Protein AF-A0A2V2RJA7-F1 (afdb_monomer_lite)

Radius of gyration: 17.32 Å; chains: 1; bounding box: 28×27×66 Å

Secondary structure (DSSP, 8-state):
--HHHHHHHHHHHHHHHHHHHHHHHHHHHHHTT-PPP-TTHHHHHHHHHHHHHHTT--HHHHHHHHHHTT----HHHHHHHHHT--TT--HHHHHHHHHHHTS-HHHH--------

Structure (mmCIF, N/CA/C/O backbone):
data_AF-A0A2V2RJA7-F1
#
_entry.id   AF-A0A2V2RJA7-F1
#
loop_
_atom_site.group_PDB
_atom_site.id
_atom_site.type_symbol
_atom_site.label_atom_id
_atom_site.label_alt_id
_atom_site.label_comp_id
_atom_site.label_asym_id
_atom_site.label_entity_id
_atom_site.label_seq_id
_atom_site.pdbx_PDB_ins_code
_atom_site.Cartn_x
_atom_site.Cartn_y
_atom_site.Cartn_z
_atom_site.occupancy
_atom_site.B_iso_or_equiv
_atom_site.auth_seq_id
_atom_site.auth_comp_id
_atom_site.auth_asym_id
_atom_site.auth_atom_id
_atom_site.pdbx_PDB_model_num
ATOM 1 N N . MET A 1 1 ? 6.413 -7.404 42.173 1.00 52.81 1 MET A N 1
ATOM 2 C CA . MET A 1 1 ? 5.789 -7.806 40.890 1.00 52.81 1 MET A CA 1
ATOM 3 C C . MET A 1 1 ? 5.702 -9.326 40.863 1.00 52.81 1 MET A C 1
ATOM 5 O O . MET A 1 1 ? 6.736 -9.968 40.989 1.00 52.81 1 MET A O 1
ATOM 9 N N . SER A 1 2 ? 4.489 -9.882 40.807 1.00 54.16 2 SER A N 1
ATOM 10 C CA . SER A 1 2 ? 4.229 -11.330 40.900 1.00 54.16 2 SER A CA 1
ATOM 11 C C . SER A 1 2 ? 4.777 -12.092 39.685 1.00 54.16 2 SER A C 1
ATOM 13 O O . SER A 1 2 ? 4.711 -11.590 38.561 1.00 54.16 2 SER A O 1
ATOM 15 N N . ALA A 1 3 ? 5.301 -13.302 39.905 1.00 58.66 3 ALA A N 1
ATOM 16 C CA . ALA A 1 3 ? 5.896 -14.165 38.879 1.00 58.66 3 ALA A CA 1
ATOM 17 C C . ALA A 1 3 ? 4.951 -14.452 37.691 1.00 58.66 3 ALA A C 1
ATOM 19 O O . ALA A 1 3 ? 5.416 -14.601 36.562 1.00 58.66 3 ALA A O 1
ATOM 20 N N . GLY A 1 4 ? 3.630 -14.421 37.913 1.00 57.16 4 GLY A N 1
ATOM 21 C CA . GLY A 1 4 ? 2.627 -14.614 36.859 1.00 57.16 4 GLY A CA 1
ATOM 22 C C . GLY A 1 4 ? 2.608 -13.513 35.791 1.00 57.16 4 GLY A C 1
ATOM 23 O O . GLY A 1 4 ? 2.399 -13.803 34.618 1.00 57.16 4 GLY A O 1
ATOM 24 N N . ALA A 1 5 ? 2.915 -12.260 36.146 1.00 61.41 5 ALA A N 1
ATOM 25 C CA . ALA A 1 5 ? 2.879 -11.143 35.194 1.00 61.41 5 ALA A CA 1
ATOM 26 C C . ALA A 1 5 ? 4.029 -11.191 34.170 1.00 61.41 5 ALA A C 1
ATOM 28 O O . ALA A 1 5 ? 3.871 -10.760 33.029 1.00 61.41 5 ALA A O 1
ATOM 29 N N . LYS A 1 6 ? 5.184 -11.752 34.556 1.00 64.38 6 LYS A N 1
ATOM 30 C CA . LYS A 1 6 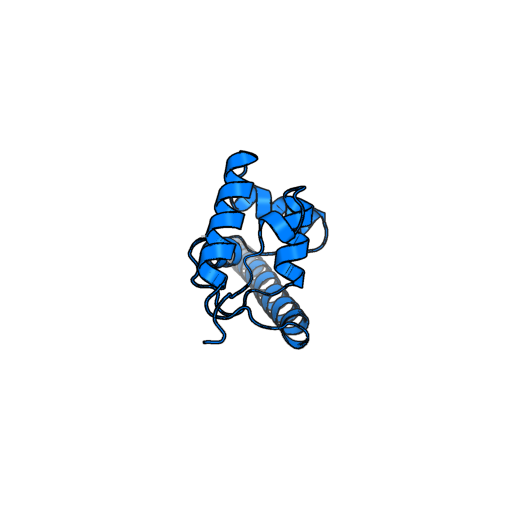? 6.316 -11.956 33.637 1.00 64.38 6 LYS A CA 1
ATOM 31 C C . LYS A 1 6 ? 6.038 -13.085 32.645 1.00 64.38 6 LYS A C 1
ATOM 33 O O . LYS A 1 6 ? 6.384 -12.950 31.478 1.00 64.38 6 LYS A O 1
ATOM 38 N N . ALA A 1 7 ? 5.381 -14.157 33.091 1.00 65.56 7 ALA A N 1
ATOM 39 C CA . ALA A 1 7 ? 5.035 -15.292 32.236 1.00 65.56 7 ALA A CA 1
ATOM 40 C C . ALA A 1 7 ? 4.032 -14.906 31.135 1.00 65.56 7 ALA A C 1
ATOM 42 O O . ALA A 1 7 ? 4.224 -15.280 29.981 1.00 65.56 7 ALA A O 1
ATOM 43 N N . VAL A 1 8 ? 3.022 -14.095 31.473 1.00 68.75 8 VAL A N 1
ATOM 44 C CA . VAL A 1 8 ? 2.032 -13.595 30.502 1.00 68.75 8 VAL A CA 1
ATOM 45 C C . VAL A 1 8 ? 2.685 -12.686 29.460 1.00 68.75 8 VAL A C 1
ATOM 47 O O . VAL A 1 8 ? 2.442 -12.855 28.270 1.00 68.75 8 VAL A O 1
ATOM 50 N N . LYS A 1 9 ? 3.576 -11.777 29.877 1.00 68.19 9 LYS A N 1
ATOM 51 C CA . LYS A 1 9 ? 4.273 -10.873 28.950 1.00 68.19 9 LYS A CA 1
ATOM 52 C C . LYS A 1 9 ? 5.199 -11.615 27.980 1.00 68.19 9 LYS A C 1
ATOM 54 O O . LYS A 1 9 ? 5.221 -11.291 26.802 1.00 68.19 9 LYS A O 1
ATOM 59 N N . VAL A 1 10 ? 5.905 -12.645 28.450 1.00 69.69 10 VAL A N 1
ATOM 60 C CA . VAL A 1 10 ? 6.757 -13.492 27.594 1.00 69.69 10 VAL A CA 1
ATOM 61 C C . VAL A 1 10 ? 5.927 -14.275 26.574 1.00 69.69 10 VAL A C 1
ATOM 63 O O . VAL A 1 10 ? 6.347 -14.413 25.430 1.00 69.69 10 VAL A O 1
ATOM 66 N N . TRP A 1 11 ? 4.745 -14.759 26.962 1.00 65.12 11 TRP A N 1
ATOM 67 C CA . TRP A 1 11 ? 3.820 -15.415 26.035 1.00 65.12 11 TRP A CA 1
ATOM 68 C C . TRP A 1 11 ? 3.276 -14.450 24.981 1.00 65.12 11 TRP A C 1
ATOM 70 O O . TRP A 1 11 ? 3.225 -14.793 23.804 1.00 65.12 11 TRP A O 1
ATOM 80 N N . GLN A 1 12 ? 2.926 -13.232 25.390 1.00 59.94 12 GLN A N 1
ATOM 81 C CA . GLN A 1 12 ? 2.390 -12.209 24.497 1.00 59.94 12 GLN A CA 1
ATOM 82 C C . GLN A 1 12 ? 3.448 -11.699 23.503 1.00 59.94 12 GLN A C 1
ATOM 84 O O . GLN A 1 12 ? 3.173 -11.615 22.310 1.00 59.94 12 GLN A O 1
ATOM 89 N N . ASP A 1 13 ? 4.680 -11.459 23.965 1.00 58.91 13 ASP A N 1
ATOM 90 C CA . ASP A 1 13 ? 5.806 -11.069 23.105 1.00 58.91 13 ASP A CA 1
ATOM 91 C C . ASP A 1 13 ? 6.206 -12.194 22.133 1.00 58.91 13 ASP A C 1
ATOM 93 O O . ASP A 1 13 ? 6.639 -11.917 21.014 1.00 58.91 13 ASP A O 1
ATOM 97 N N . ARG A 1 14 ? 6.049 -13.468 22.531 1.00 46.84 14 ARG A N 1
ATOM 98 C CA . ARG A 1 14 ? 6.299 -14.626 21.658 1.00 46.84 14 ARG A CA 1
ATOM 99 C C . ARG A 1 14 ? 5.252 -14.744 20.553 1.00 46.84 14 ARG A C 1
ATOM 101 O O . ARG A 1 14 ? 5.631 -14.984 19.415 1.00 46.84 14 ARG A O 1
ATOM 108 N N . LEU A 1 15 ? 3.979 -14.500 20.872 1.00 53.75 15 LEU A N 1
ATOM 109 C CA . LEU A 1 15 ? 2.885 -14.492 19.896 1.00 53.75 15 LEU A CA 1
ATOM 110 C C . LEU A 1 15 ? 3.102 -13.409 18.822 1.00 53.75 15 LEU A C 1
ATOM 112 O O . LEU A 1 15 ? 3.020 -13.688 17.634 1.00 53.75 15 LEU A O 1
ATOM 116 N N . ILE A 1 16 ? 3.498 -12.202 1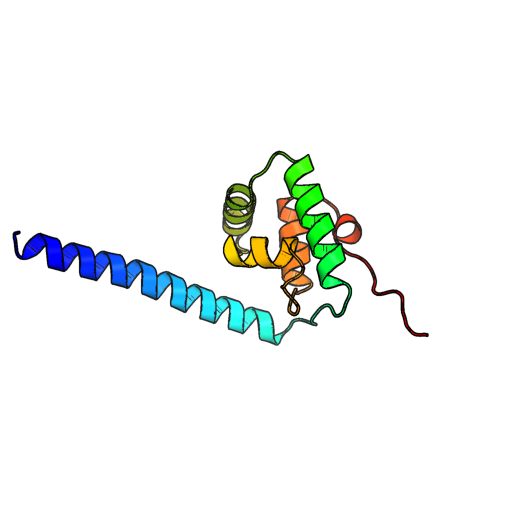9.244 1.00 58.47 16 ILE A N 1
ATOM 117 C CA . ILE A 1 16 ? 3.820 -11.085 18.337 1.00 58.47 16 ILE A CA 1
ATOM 118 C C . ILE A 1 16 ? 5.026 -11.413 17.435 1.00 58.47 16 ILE A C 1
ATOM 120 O O . ILE A 1 16 ? 5.097 -10.954 16.294 1.00 58.47 16 ILE A O 1
ATOM 124 N N . ARG A 1 17 ? 5.993 -12.197 17.934 1.00 52.31 17 ARG A N 1
ATOM 125 C CA . ARG A 1 17 ? 7.155 -12.649 17.152 1.00 52.31 17 ARG A CA 1
ATOM 126 C C . ARG A 1 17 ? 6.790 -13.719 16.127 1.00 52.31 17 ARG A C 1
ATOM 128 O O . ARG A 1 17 ? 7.214 -13.602 14.985 1.00 52.31 17 ARG A O 1
ATOM 135 N N . ASP A 1 18 ? 5.998 -14.712 16.519 1.00 50.19 18 ASP A N 1
ATOM 136 C CA . ASP A 1 18 ? 5.599 -15.806 15.627 1.00 50.19 18 ASP A CA 1
ATOM 137 C C . ASP A 1 18 ? 4.693 -15.310 14.483 1.00 50.19 18 ASP A C 1
ATOM 139 O O . ASP A 1 18 ? 4.824 -15.790 13.352 1.00 50.19 18 ASP A O 1
ATOM 143 N N . ASP A 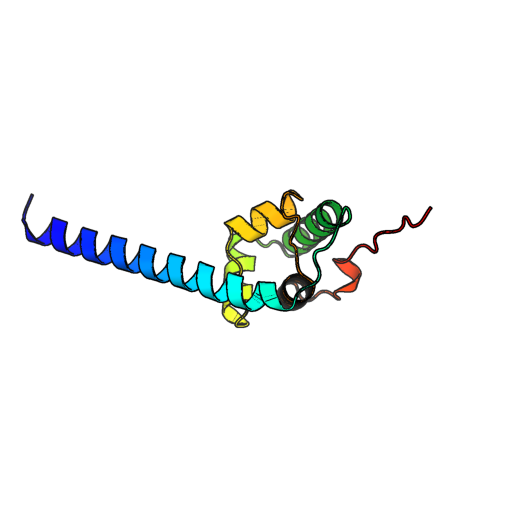1 19 ? 3.852 -14.297 14.731 1.00 52.72 19 ASP A N 1
ATOM 144 C CA . ASP A 1 19 ? 3.070 -13.621 13.685 1.00 52.72 19 ASP A CA 1
ATOM 145 C C . ASP A 1 19 ? 3.973 -12.859 12.700 1.00 52.72 19 ASP A C 1
ATOM 147 O O . ASP A 1 19 ? 3.778 -12.922 11.484 1.00 52.72 19 ASP A O 1
ATOM 151 N N . ARG A 1 20 ? 5.015 -12.184 13.205 1.00 50.88 20 ARG A N 1
ATOM 152 C CA . ARG A 1 20 ? 5.987 -11.457 12.375 1.00 50.88 20 ARG A CA 1
ATOM 153 C C . ARG A 1 20 ? 6.818 -12.397 11.497 1.00 50.88 20 ARG A C 1
ATOM 155 O O . ARG A 1 20 ? 6.960 -12.141 10.304 1.00 50.88 20 ARG A O 1
ATOM 162 N N . ASP A 1 21 ? 7.323 -13.488 12.064 1.00 49.84 21 ASP A N 1
ATOM 163 C CA . ASP A 1 21 ? 8.156 -14.459 11.343 1.00 49.84 21 ASP A CA 1
ATOM 164 C C . ASP A 1 21 ? 7.338 -15.258 10.311 1.00 49.84 21 ASP A C 1
ATOM 166 O O . ASP A 1 21 ? 7.874 -15.759 9.320 1.00 49.84 21 ASP A O 1
ATOM 170 N N . SER A 1 22 ? 6.027 -15.397 10.529 1.00 51.41 22 SER A N 1
ATOM 171 C CA . SER A 1 22 ? 5.113 -16.023 9.568 1.00 51.41 22 SER A CA 1
ATOM 172 C C . SER A 1 22 ? 4.776 -15.083 8.410 1.00 51.41 22 SER A C 1
ATOM 174 O O . SER A 1 22 ? 4.809 -15.519 7.260 1.00 51.41 22 SER A O 1
ATOM 176 N N . ALA A 1 23 ? 4.581 -13.789 8.684 1.00 56.41 23 ALA A N 1
ATOM 177 C CA . ALA A 1 23 ? 4.429 -12.773 7.644 1.00 56.41 23 ALA A CA 1
ATOM 178 C C . ALA A 1 23 ? 5.682 -12.661 6.755 1.00 56.41 23 ALA A C 1
ATOM 180 O O . ALA A 1 23 ? 5.557 -12.633 5.535 1.00 56.41 23 ALA A O 1
ATOM 181 N N . GLU A 1 24 ? 6.888 -12.689 7.337 1.00 54.03 24 GLU A N 1
ATOM 182 C CA . GLU A 1 24 ? 8.146 -12.656 6.570 1.00 54.03 24 GLU A CA 1
ATOM 183 C C . GLU A 1 24 ? 8.316 -13.894 5.663 1.00 54.03 24 GLU A C 1
ATOM 185 O O . GLU A 1 24 ? 8.814 -13.780 4.539 1.00 54.03 24 GLU A O 1
ATOM 190 N N . ARG A 1 25 ? 7.857 -15.076 6.103 1.00 53.06 25 ARG A N 1
ATOM 191 C CA . ARG A 1 25 ? 7.895 -16.310 5.294 1.00 53.06 25 ARG A CA 1
ATOM 192 C C . ARG A 1 25 ? 6.892 -16.303 4.141 1.00 53.06 25 ARG A C 1
ATOM 194 O O . ARG A 1 25 ? 7.223 -16.764 3.047 1.00 53.06 25 ARG A O 1
ATOM 201 N N . ASP A 1 26 ? 5.690 -15.782 4.360 1.00 55.12 26 ASP A N 1
ATOM 202 C CA . ASP A 1 26 ? 4.674 -15.678 3.309 1.00 55.12 26 ASP A CA 1
ATOM 203 C C . ASP A 1 26 ? 4.998 -14.559 2.306 1.00 55.12 26 ASP A C 1
ATOM 205 O O . ASP A 1 26 ? 4.808 -14.743 1.098 1.00 55.12 26 ASP A O 1
ATOM 209 N N . GLU A 1 27 ? 5.597 -13.453 2.766 1.00 53.25 27 GLU A N 1
ATOM 210 C CA . GLU A 1 27 ? 6.207 -12.439 1.899 1.00 53.25 27 GLU A CA 1
ATOM 211 C C . GLU A 1 27 ? 7.311 -13.061 1.025 1.00 53.25 27 GLU A C 1
ATOM 213 O O . GLU A 1 27 ? 7.280 -12.904 -0.198 1.00 53.25 27 GLU A O 1
ATOM 218 N N . GLN A 1 28 ? 8.224 -13.857 1.601 1.00 51.47 28 GLN A N 1
ATOM 219 C CA . GLN A 1 28 ? 9.275 -14.562 0.849 1.00 51.47 28 GLN A CA 1
ATOM 220 C C . GLN A 1 28 ? 8.727 -15.529 -0.210 1.00 51.47 28 GLN A C 1
ATOM 222 O O . GLN A 1 28 ? 9.299 -15.650 -1.293 1.00 51.47 28 GLN A O 1
ATOM 227 N N . LYS A 1 29 ? 7.599 -16.194 0.055 1.00 48.66 29 LYS A N 1
ATOM 228 C CA . LYS A 1 29 ? 6.990 -17.138 -0.895 1.00 48.66 29 LYS A CA 1
ATOM 229 C C . LYS A 1 29 ? 6.246 -16.443 -2.045 1.00 48.66 29 LYS A C 1
ATOM 231 O O . LYS A 1 29 ? 6.104 -17.018 -3.123 1.00 48.66 29 LYS A O 1
ATOM 236 N N . MET A 1 30 ? 5.779 -15.206 -1.845 1.00 51.41 30 MET A N 1
ATOM 237 C CA . MET A 1 30 ? 5.186 -14.373 -2.905 1.00 51.41 30 MET A CA 1
ATOM 238 C C . MET A 1 30 ? 6.231 -13.647 -3.770 1.00 51.41 30 MET A C 1
ATOM 240 O O . MET A 1 30 ? 5.968 -13.369 -4.946 1.00 51.41 30 MET A O 1
ATOM 244 N N . VAL A 1 31 ? 7.409 -13.368 -3.206 1.00 50.41 31 VAL A N 1
ATOM 245 C CA . VAL A 1 31 ? 8.571 -12.767 -3.886 1.00 50.41 31 VAL A CA 1
ATOM 246 C C . VAL A 1 31 ? 9.071 -13.644 -5.043 1.00 50.41 31 VAL A C 1
ATOM 248 O O . VAL A 1 31 ? 9.387 -13.132 -6.113 1.00 50.41 31 VAL A O 1
ATOM 251 N N . GLU A 1 32 ? 9.052 -14.971 -4.889 1.00 44.69 32 GLU A N 1
ATOM 252 C CA . GLU A 1 32 ? 9.680 -15.925 -5.823 1.00 44.69 32 GLU A CA 1
ATOM 253 C C . GLU A 1 32 ? 9.056 -15.971 -7.240 1.00 44.69 32 GLU A C 1
ATOM 255 O O . GLU A 1 32 ? 9.601 -16.597 -8.148 1.00 44.69 32 GLU A O 1
ATOM 260 N N . ARG A 1 33 ? 7.916 -15.300 -7.466 1.00 42.47 33 ARG A N 1
ATOM 261 C CA . ARG A 1 33 ? 7.210 -15.256 -8.765 1.00 42.47 33 ARG A CA 1
ATOM 262 C C . ARG A 1 33 ? 7.039 -13.866 -9.364 1.00 42.47 33 ARG A C 1
ATOM 264 O O . ARG A 1 33 ? 6.313 -13.719 -10.349 1.00 42.47 33 ARG A O 1
ATOM 271 N N . SER A 1 34 ? 7.672 -12.852 -8.793 1.00 49.88 34 SER A N 1
ATOM 272 C CA . SER A 1 34 ? 7.254 -11.483 -9.047 1.00 49.88 34 SER A CA 1
ATOM 273 C C . SER A 1 34 ? 8.376 -10.633 -9.649 1.00 49.88 34 SER A C 1
ATOM 275 O O . SER A 1 34 ? 9.508 -10.631 -9.180 1.00 49.88 34 SER A O 1
ATOM 277 N N . VAL A 1 35 ? 8.063 -9.930 -10.741 1.00 53.66 35 VAL A N 1
ATOM 278 C CA . VAL A 1 35 ? 9.010 -9.060 -11.455 1.00 53.66 35 VAL A CA 1
ATOM 279 C C . VAL A 1 35 ? 9.136 -7.743 -10.681 1.00 53.66 35 VAL A C 1
ATOM 281 O O . VAL A 1 35 ? 8.104 -7.095 -10.480 1.00 53.66 35 VAL A O 1
ATOM 284 N N . PRO A 1 36 ? 10.343 -7.329 -10.255 1.00 54.12 36 PRO A N 1
ATOM 285 C CA . PRO A 1 36 ? 10.526 -6.056 -9.572 1.00 54.12 36 PRO A CA 1
ATOM 286 C C . PRO A 1 36 ? 10.257 -4.896 -10.534 1.00 54.12 36 PRO A C 1
ATOM 288 O O . PRO A 1 36 ? 10.726 -4.877 -11.679 1.00 54.12 36 PRO A O 1
ATOM 291 N N . PHE A 1 37 ? 9.496 -3.904 -10.077 1.00 56.47 37 PHE A N 1
ATOM 292 C CA . PHE A 1 37 ? 9.396 -2.634 -10.784 1.00 56.47 37 PHE A CA 1
ATOM 293 C C . PHE A 1 37 ? 10.702 -1.854 -10.584 1.00 56.47 37 PHE A C 1
ATOM 295 O O . PHE A 1 37 ? 11.032 -1.492 -9.467 1.00 56.47 37 PHE A O 1
ATOM 302 N N . GLY A 1 38 ? 11.435 -1.556 -11.666 1.00 55.16 38 GLY A N 1
ATOM 303 C CA . GLY A 1 38 ? 12.604 -0.660 -11.624 1.00 55.16 38 GLY A CA 1
ATOM 304 C C . GLY A 1 38 ? 12.249 0.791 -11.232 1.00 55.16 38 GLY A C 1
ATOM 305 O O . GLY A 1 38 ? 11.335 1.042 -10.456 1.00 55.16 38 GLY A O 1
ATOM 306 N N . GLN A 1 39 ? 12.898 1.802 -11.830 1.00 55.97 39 GLN A N 1
ATOM 307 C CA . GLN A 1 39 ? 12.711 3.243 -11.512 1.00 55.97 39 GLN A CA 1
ATOM 308 C C . GLN A 1 39 ? 11.251 3.788 -11.499 1.00 55.97 39 GLN A C 1
ATOM 310 O O . GLN A 1 39 ? 11.028 4.930 -11.100 1.00 55.97 39 GLN A O 1
ATOM 315 N N . GLY A 1 40 ? 10.244 3.009 -11.912 1.00 63.56 40 GLY A N 1
ATOM 316 C CA . GLY A 1 40 ? 8.816 3.337 -11.808 1.00 63.56 40 GLY A CA 1
ATOM 317 C C . GLY A 1 40 ? 8.189 3.142 -10.417 1.00 63.56 40 GLY A C 1
ATOM 318 O O . GLY A 1 40 ? 7.033 3.537 -10.227 1.00 63.56 40 GLY A O 1
ATOM 319 N N . GLY A 1 41 ? 8.913 2.569 -9.446 1.00 74.06 41 GLY A N 1
ATOM 320 C CA . GLY A 1 41 ? 8.408 2.313 -8.090 1.00 74.06 41 GLY A CA 1
ATOM 321 C C . GLY A 1 41 ? 7.956 3.580 -7.353 1.00 74.06 41 GLY A C 1
ATOM 322 O O . GLY A 1 41 ? 6.855 3.624 -6.806 1.00 74.06 41 GLY A O 1
ATOM 323 N N . ALA A 1 42 ? 8.733 4.665 -7.432 1.00 80.81 42 ALA A N 1
ATOM 324 C CA . ALA A 1 42 ? 8.412 5.918 -6.744 1.00 80.81 42 ALA A CA 1
ATOM 325 C C . ALA A 1 42 ? 7.138 6.604 -7.265 1.00 80.81 42 ALA A C 1
ATOM 327 O O . ALA A 1 42 ? 6.347 7.134 -6.484 1.00 80.81 42 ALA A O 1
ATOM 328 N N . GLU A 1 43 ? 6.910 6.593 -8.580 1.00 84.44 43 GLU A N 1
ATOM 329 C CA . GLU A 1 43 ? 5.704 7.192 -9.162 1.00 84.44 43 GLU A CA 1
ATOM 330 C C . GLU A 1 43 ? 4.464 6.330 -8.896 1.00 84.44 43 GLU A C 1
ATOM 332 O O . GLU A 1 43 ? 3.397 6.848 -8.566 1.00 84.44 43 GLU A O 1
ATOM 337 N N . THR A 1 44 ? 4.624 5.006 -8.946 1.00 86.56 44 THR A N 1
ATOM 338 C CA . THR A 1 44 ? 3.585 4.048 -8.543 1.00 86.56 44 THR A CA 1
ATOM 339 C C . THR A 1 44 ? 3.186 4.266 -7.079 1.00 86.56 44 THR A C 1
ATOM 341 O O . THR A 1 44 ? 2.001 4.400 -6.772 1.00 86.56 44 THR A O 1
ATOM 344 N N . GLY A 1 45 ? 4.165 4.431 -6.185 1.00 89.50 45 GLY A N 1
ATOM 345 C CA . GLY A 1 45 ? 3.953 4.753 -4.774 1.00 89.50 45 GLY A CA 1
ATOM 346 C C . GLY A 1 45 ? 3.137 6.024 -4.545 1.00 89.50 45 GLY A C 1
ATOM 347 O O . GLY A 1 45 ? 2.169 6.028 -3.779 1.00 89.50 45 GLY A O 1
ATOM 348 N N . LYS A 1 46 ? 3.458 7.105 -5.266 1.00 90.19 46 LYS A N 1
ATOM 349 C CA . LYS A 1 46 ? 2.684 8.356 -5.204 1.00 90.19 46 LYS A CA 1
ATOM 350 C C . LYS A 1 46 ? 1.239 8.167 -5.654 1.00 90.19 46 LYS A C 1
ATOM 352 O O . LYS A 1 46 ? 0.337 8.748 -5.049 1.00 90.19 46 LYS A O 1
ATOM 357 N N . ARG A 1 47 ? 1.000 7.363 -6.695 1.00 91.94 47 ARG A N 1
ATOM 358 C CA . ARG A 1 47 ? -0.354 7.067 -7.188 1.00 91.94 47 ARG A CA 1
ATOM 359 C C . ARG A 1 47 ? -1.157 6.237 -6.193 1.00 91.94 47 ARG A C 1
ATOM 361 O O . ARG A 1 47 ? -2.323 6.557 -5.978 1.00 91.94 47 ARG A O 1
ATOM 368 N N . VAL A 1 48 ? -0.535 5.250 -5.543 1.00 93.38 48 VAL A N 1
ATOM 369 C CA . VAL A 1 48 ? -1.147 4.489 -4.439 1.00 93.38 48 VAL A CA 1
ATOM 370 C C . VAL A 1 48 ? -1.544 5.429 -3.305 1.00 93.38 48 VAL A C 1
ATOM 372 O O . VAL A 1 48 ? -2.714 5.463 -2.924 1.00 93.38 48 VAL A O 1
ATOM 375 N N . LYS A 1 49 ? -0.608 6.268 -2.839 1.00 95.19 49 LYS A N 1
ATOM 376 C CA . LYS A 1 49 ? -0.873 7.262 -1.792 1.00 95.19 49 LYS A CA 1
ATOM 377 C C . LYS A 1 49 ? -2.041 8.165 -2.168 1.00 95.19 49 LYS A C 1
ATOM 379 O O . LYS A 1 49 ? -2.962 8.336 -1.374 1.00 95.19 49 LYS A O 1
ATOM 384 N N . LYS A 1 50 ? -2.021 8.714 -3.385 1.00 95.56 50 LYS A N 1
ATOM 385 C CA . LYS A 1 50 ? -3.075 9.594 -3.897 1.00 95.56 50 LYS A CA 1
ATOM 386 C C . LYS A 1 50 ? -4.432 8.891 -3.906 1.00 95.56 50 LYS A C 1
ATOM 388 O O . LYS A 1 50 ? -5.372 9.413 -3.316 1.00 95.56 50 LYS A O 1
ATOM 393 N N . ALA A 1 51 ? -4.527 7.704 -4.502 1.00 96.00 51 ALA A N 1
ATOM 394 C CA . ALA A 1 51 ? -5.773 6.945 -4.580 1.00 96.00 51 ALA A CA 1
ATOM 395 C C . ALA A 1 51 ? -6.322 6.580 -3.190 1.00 96.00 51 ALA A C 1
ATOM 397 O O . ALA A 1 51 ? -7.519 6.721 -2.945 1.00 96.00 51 ALA A O 1
ATOM 398 N N . ARG A 1 52 ? -5.448 6.192 -2.253 1.00 96.88 52 ARG A N 1
ATOM 399 C CA . ARG A 1 52 ? -5.824 5.952 -0.856 1.00 96.88 52 ARG A CA 1
ATOM 400 C C . ARG A 1 52 ? -6.375 7.217 -0.192 1.00 96.88 52 ARG A C 1
ATOM 402 O O . ARG A 1 52 ? -7.433 7.169 0.428 1.00 96.88 52 ARG A O 1
ATOM 409 N N . THR A 1 53 ? -5.688 8.351 -0.339 1.00 96.62 53 THR A N 1
ATOM 410 C CA . THR A 1 53 ? -6.139 9.626 0.244 1.00 96.62 53 THR A CA 1
ATOM 411 C C . THR A 1 53 ? -7.428 10.151 -0.389 1.00 96.62 53 THR A C 1
ATOM 413 O O . THR A 1 53 ? -8.261 10.689 0.328 1.00 96.62 53 THR A O 1
ATOM 416 N N . GLU A 1 54 ? -7.639 9.946 -1.695 1.00 96.56 54 GLU A N 1
ATOM 417 C CA . GLU A 1 54 ? -8.898 10.271 -2.390 1.00 96.56 54 GLU A CA 1
ATOM 418 C C . GLU A 1 54 ? -10.080 9.474 -1.822 1.00 96.56 54 GLU A C 1
ATOM 420 O O . GLU A 1 54 ? -11.194 9.986 -1.756 1.00 96.56 54 GLU A O 1
ATOM 425 N N . LYS A 1 55 ? -9.832 8.240 -1.368 1.00 95.25 55 LYS A N 1
ATOM 426 C CA . LYS A 1 55 ? -10.823 7.393 -0.691 1.00 95.25 55 LYS A CA 1
ATOM 427 C C . LYS A 1 55 ? -11.039 7.771 0.783 1.00 95.25 55 LYS A C 1
ATOM 429 O O . LYS A 1 55 ? -11.914 7.210 1.433 1.00 95.25 55 LYS A O 1
ATOM 434 N N . GLY A 1 56 ? -10.250 8.707 1.317 1.00 97.31 56 GLY A N 1
ATOM 435 C CA . GLY A 1 56 ? -10.296 9.115 2.722 1.00 97.31 56 GLY A CA 1
ATOM 436 C C . GLY A 1 56 ? -9.681 8.102 3.689 1.00 97.31 56 GLY A C 1
ATOM 437 O O . GLY A 1 56 ? -9.908 8.205 4.887 1.00 97.31 56 GLY A O 1
ATOM 438 N N . TRP A 1 57 ? -8.911 7.131 3.190 1.00 97.56 57 TRP A N 1
ATOM 439 C CA . TRP A 1 57 ? -8.347 6.057 4.009 1.00 97.56 57 TRP A CA 1
ATOM 440 C C . TRP A 1 57 ? -6.957 6.402 4.542 1.00 97.56 57 TRP A C 1
ATOM 442 O O . TRP A 1 57 ? -6.125 7.000 3.856 1.00 97.56 57 TRP A O 1
ATOM 452 N N . SER A 1 58 ? -6.661 5.954 5.753 1.00 97.06 58 SER A N 1
ATOM 453 C CA . SER A 1 58 ? -5.325 5.837 6.331 1.00 97.06 58 SER A CA 1
ATOM 454 C C . SER A 1 58 ? -4.593 4.598 5.797 1.00 97.06 58 SER A C 1
ATOM 456 O O . SER A 1 58 ? -5.188 3.700 5.202 1.00 97.06 58 SER A O 1
ATOM 458 N N . GLN A 1 59 ? -3.273 4.526 6.002 1.00 96.06 59 GLN A N 1
ATOM 459 C CA . GLN A 1 59 ? -2.498 3.323 5.650 1.00 96.06 59 GLN A CA 1
ATOM 460 C C . GLN A 1 59 ? -2.952 2.096 6.451 1.00 96.06 59 GLN A C 1
ATOM 462 O O . GLN A 1 59 ? -2.892 0.981 5.944 1.00 96.06 59 GLN A O 1
ATOM 467 N N . ARG A 1 60 ? -3.430 2.306 7.683 1.00 95.94 60 ARG A N 1
ATOM 468 C CA . ARG A 1 60 ? -3.985 1.249 8.525 1.00 95.94 60 ARG A CA 1
ATOM 469 C C . ARG A 1 60 ? -5.267 0.675 7.930 1.00 95.94 60 ARG A C 1
ATOM 471 O O . ARG A 1 60 ? -5.354 -0.533 7.789 1.00 95.94 60 ARG A O 1
ATOM 478 N N . GLU A 1 61 ? -6.199 1.523 7.511 1.00 97.44 61 GLU A N 1
ATOM 479 C CA . GLU A 1 61 ? -7.449 1.067 6.884 1.00 97.44 61 GLU A CA 1
ATOM 480 C C . GLU A 1 61 ? -7.188 0.320 5.571 1.00 97.44 61 GLU A C 1
ATOM 482 O O . GLU A 1 61 ? -7.818 -0.697 5.302 1.00 97.44 61 GLU A O 1
ATOM 487 N N . LEU A 1 62 ? -6.210 0.767 4.774 1.00 96.50 62 LEU A N 1
ATOM 488 C CA . LEU A 1 62 ? -5.794 0.017 3.587 1.00 96.50 62 LEU A CA 1
ATOM 489 C C . LEU A 1 62 ? -5.194 -1.352 3.955 1.00 96.50 62 LEU A C 1
ATOM 491 O O . LEU A 1 62 ? -5.499 -2.339 3.296 1.00 96.50 62 LEU A O 1
ATOM 495 N N . SER A 1 63 ? -4.362 -1.419 4.996 1.00 96.06 63 SER A N 1
ATOM 496 C CA . SER A 1 63 ? -3.795 -2.676 5.503 1.00 96.06 63 SER A CA 1
ATOM 497 C C . SER A 1 63 ? -4.886 -3.642 5.976 1.00 96.06 63 SER A C 1
ATOM 499 O O . SER A 1 63 ? -4.840 -4.819 5.631 1.00 96.06 63 SER A O 1
ATOM 501 N N . GLU A 1 64 ? -5.870 -3.148 6.729 1.00 95.44 64 GLU A N 1
ATOM 502 C CA . GLU A 1 64 ? -7.003 -3.933 7.236 1.00 95.44 64 GLU A CA 1
ATOM 503 C C . GLU A 1 64 ? -7.888 -4.441 6.083 1.00 95.44 64 GLU A C 1
ATOM 505 O O . GLU A 1 64 ? -8.309 -5.596 6.075 1.00 95.44 64 GLU A O 1
ATOM 510 N N . GLU A 1 65 ? -8.119 -3.620 5.055 1.00 96.81 65 GLU A N 1
ATOM 511 C CA . GLU A 1 65 ? -8.857 -4.039 3.859 1.00 96.81 65 GLU A CA 1
ATOM 512 C C . GLU A 1 65 ? -8.106 -5.109 3.055 1.00 96.81 65 GLU A C 1
ATOM 514 O O . GLU A 1 65 ? -8.699 -6.078 2.578 1.00 96.81 65 GLU A O 1
ATOM 519 N N . LEU A 1 66 ? -6.791 -4.950 2.911 1.00 95.19 66 LEU A N 1
ATOM 520 C CA . LEU A 1 66 ? -5.919 -5.910 2.240 1.00 95.19 66 LEU A CA 1
ATOM 521 C C . LEU A 1 66 ? -5.912 -7.266 2.958 1.00 95.19 66 LEU A C 1
ATOM 523 O O . LEU A 1 66 ? -5.995 -8.315 2.317 1.00 95.19 66 LEU A O 1
ATOM 527 N N . GLU A 1 67 ? -5.901 -7.254 4.288 1.00 93.81 67 GLU A N 1
ATOM 528 C CA . GLU A 1 67 ? -6.083 -8.449 5.110 1.00 93.81 67 GLU A CA 1
ATOM 529 C C . GLU A 1 67 ? -7.468 -9.077 4.895 1.00 93.81 67 GLU A C 1
ATOM 531 O O . GLU A 1 67 ? -7.568 -10.277 4.631 1.00 93.81 67 GLU A O 1
ATOM 536 N N . ARG A 1 68 ? -8.533 -8.264 4.888 1.00 94.81 68 ARG A N 1
ATOM 537 C CA . ARG A 1 68 ? -9.914 -8.717 4.656 1.00 94.81 68 ARG A CA 1
ATOM 538 C C . ARG A 1 68 ? -10.094 -9.438 3.316 1.00 94.81 68 ARG A C 1
ATOM 540 O O . ARG A 1 68 ? -10.886 -10.376 3.237 1.00 94.81 68 ARG A O 1
ATOM 547 N N . ILE A 1 69 ? -9.382 -9.026 2.263 1.00 93.38 69 ILE A N 1
ATOM 548 C CA . ILE A 1 69 ? -9.420 -9.683 0.941 1.00 93.38 69 ILE A CA 1
ATOM 549 C C . ILE A 1 69 ? -8.404 -10.833 0.793 1.00 93.38 69 ILE A C 1
ATOM 551 O O . ILE A 1 69 ? -8.236 -11.369 -0.304 1.00 93.38 69 ILE A O 1
ATOM 555 N N . GLY A 1 70 ? -7.725 -11.229 1.875 1.00 92.62 70 GLY A N 1
ATOM 556 C CA . GLY A 1 70 ? -6.781 -12.351 1.896 1.00 92.62 70 GLY A CA 1
ATOM 557 C C . GLY A 1 70 ? -5.419 -12.041 1.267 1.00 92.62 70 GLY A C 1
ATOM 558 O O . GLY A 1 70 ? -4.723 -12.953 0.814 1.00 92.62 70 GLY A O 1
ATOM 559 N N . LYS A 1 71 ? -5.045 -10.759 1.192 1.00 92.00 71 LYS A N 1
ATOM 560 C CA . LYS A 1 71 ? -3.775 -10.267 0.639 1.00 92.00 71 LYS A CA 1
ATOM 561 C C . LYS A 1 71 ? -3.091 -9.329 1.638 1.00 92.00 71 LYS A C 1
ATOM 563 O O . LYS A 1 71 ? -2.959 -8.145 1.339 1.00 92.00 71 LYS A O 1
ATOM 568 N N . PRO A 1 72 ? -2.670 -9.821 2.816 1.00 90.50 72 PRO A N 1
ATOM 569 C CA . PRO A 1 72 ? -2.112 -8.962 3.852 1.00 90.50 72 PRO A CA 1
ATOM 570 C C . PRO A 1 72 ? -0.856 -8.238 3.350 1.00 90.50 72 PRO A C 1
ATOM 572 O O . PRO A 1 72 ? 0.055 -8.853 2.800 1.00 90.50 72 PRO A O 1
ATOM 575 N N . ILE A 1 73 ? -0.816 -6.920 3.549 1.00 89.81 73 ILE A N 1
ATOM 576 C CA . ILE A 1 73 ? 0.370 -6.081 3.340 1.00 89.81 73 ILE A CA 1
ATOM 577 C C . ILE A 1 73 ? 0.508 -5.200 4.573 1.00 89.81 73 ILE A C 1
ATOM 579 O O . ILE A 1 73 ? -0.425 -4.482 4.927 1.00 89.81 73 ILE A O 1
ATOM 583 N N . SER A 1 74 ? 1.672 -5.240 5.220 1.00 89.69 74 SER A N 1
ATOM 584 C CA . SER A 1 74 ? 1.899 -4.477 6.446 1.00 89.69 74 SER A CA 1
ATOM 585 C C . SER A 1 74 ? 1.875 -2.960 6.211 1.00 89.69 74 SER A C 1
ATOM 587 O O . SER A 1 74 ? 2.257 -2.457 5.152 1.00 89.69 74 SER A O 1
ATOM 589 N N . ILE A 1 75 ? 1.516 -2.193 7.246 1.00 92.38 75 ILE A N 1
ATOM 590 C CA . ILE A 1 75 ? 1.567 -0.718 7.221 1.00 92.38 75 ILE A CA 1
ATOM 591 C C . ILE A 1 75 ? 2.982 -0.216 6.887 1.00 92.38 75 ILE A C 1
ATOM 593 O O . ILE A 1 75 ? 3.142 0.761 6.157 1.00 92.38 75 ILE A O 1
ATOM 597 N N . ALA A 1 76 ? 4.021 -0.888 7.395 1.00 88.25 76 ALA A N 1
ATOM 598 C CA . ALA A 1 76 ? 5.411 -0.539 7.110 1.00 88.25 76 ALA A CA 1
ATOM 599 C C . ALA A 1 76 ? 5.748 -0.728 5.624 1.00 88.25 76 ALA A C 1
ATOM 601 O O . ALA A 1 76 ? 6.358 0.155 5.017 1.00 88.25 76 ALA A O 1
ATOM 602 N N . ALA A 1 77 ? 5.300 -1.835 5.027 1.00 87.62 77 ALA A N 1
ATOM 603 C CA . ALA A 1 77 ? 5.434 -2.082 3.600 1.00 87.62 77 ALA A CA 1
ATOM 604 C C . ALA A 1 77 ? 4.662 -1.029 2.783 1.00 87.62 77 ALA A C 1
ATOM 606 O O . ALA A 1 77 ? 5.247 -0.390 1.912 1.00 87.62 77 ALA A O 1
ATOM 607 N N . LEU A 1 78 ? 3.407 -0.720 3.135 1.00 90.69 78 LEU A N 1
ATOM 608 C CA . LEU A 1 78 ? 2.639 0.364 2.501 1.00 90.69 78 LEU A CA 1
ATOM 609 C C . LEU A 1 78 ? 3.351 1.724 2.595 1.00 90.69 78 LEU A C 1
ATOM 611 O O . LEU A 1 78 ? 3.406 2.466 1.618 1.00 90.69 78 LEU A O 1
ATOM 615 N N . SER A 1 79 ? 3.952 2.049 3.739 1.00 90.75 79 SER A N 1
ATOM 616 C CA . SER A 1 79 ? 4.719 3.288 3.911 1.00 90.75 79 SER A CA 1
ATOM 617 C C . SER A 1 79 ? 5.953 3.339 3.005 1.00 90.75 79 SER A C 1
ATOM 619 O O . SER A 1 79 ? 6.205 4.352 2.343 1.00 90.75 79 SER A O 1
ATOM 621 N N . ARG A 1 80 ? 6.690 2.228 2.889 1.00 86.88 80 ARG A N 1
ATOM 622 C CA . ARG A 1 80 ? 7.808 2.107 1.941 1.00 86.88 80 ARG A CA 1
ATOM 623 C C . ARG A 1 80 ? 7.338 2.217 0.491 1.00 86.88 80 ARG A C 1
ATOM 625 O O . ARG A 1 80 ? 7.997 2.895 -0.294 1.00 86.88 80 ARG A O 1
ATOM 632 N N . ALA A 1 81 ? 6.182 1.633 0.161 1.00 85.69 81 ALA A N 1
ATOM 633 C CA . ALA A 1 81 ? 5.568 1.740 -1.163 1.00 85.69 81 ALA A CA 1
ATOM 634 C C . ALA A 1 81 ? 5.325 3.205 -1.517 1.00 85.69 81 ALA A C 1
ATOM 636 O O . ALA A 1 81 ? 5.797 3.704 -2.531 1.00 85.69 81 ALA A O 1
ATOM 637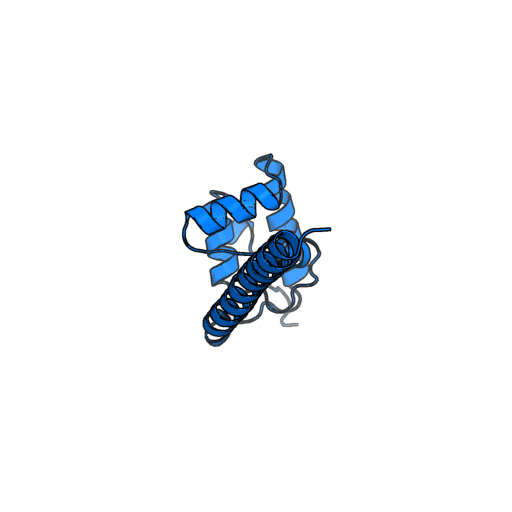 N N . GLU A 1 82 ? 4.615 3.914 -0.640 1.00 88.75 82 GLU A N 1
ATOM 638 C CA . GLU A 1 82 ? 4.156 5.282 -0.875 1.00 88.75 82 GLU A CA 1
ATOM 639 C C . GLU A 1 82 ? 5.283 6.316 -0.890 1.00 88.75 82 GLU A C 1
ATOM 641 O O . GLU A 1 82 ? 5.132 7.385 -1.486 1.00 88.75 82 GLU A O 1
ATOM 646 N N . THR A 1 83 ? 6.404 6.014 -0.236 1.00 86.44 83 THR A N 1
ATOM 647 C CA . THR A 1 83 ? 7.612 6.852 -0.242 1.00 86.44 83 THR A CA 1
ATOM 648 C C . THR A 1 83 ? 8.548 6.541 -1.408 1.00 86.44 83 THR A C 1
ATOM 650 O O . THR A 1 83 ? 9.498 7.288 -1.630 1.00 86.44 83 THR A O 1
ATOM 653 N N . GLY A 1 84 ? 8.269 5.487 -2.183 1.00 76.06 84 GLY A N 1
ATOM 654 C CA . GLY A 1 84 ? 9.123 5.057 -3.287 1.00 76.06 84 GLY A CA 1
ATOM 655 C C . GLY A 1 84 ? 10.419 4.384 -2.839 1.00 76.06 84 GLY A C 1
ATOM 656 O O . GLY A 1 84 ? 11.340 4.288 -3.637 1.00 76.06 84 GLY A O 1
ATOM 657 N N . LEU A 1 85 ? 10.486 3.935 -1.581 1.00 71.38 85 LEU A N 1
ATOM 658 C CA . LEU A 1 85 ? 11.616 3.204 -0.985 1.00 71.38 85 LEU A CA 1
ATOM 659 C C . LEU A 1 85 ? 11.418 1.679 -1.050 1.00 71.38 85 LEU A C 1
ATOM 661 O O . LEU A 1 85 ? 11.986 0.916 -0.256 1.00 71.38 85 LEU A O 1
ATOM 665 N N . TRP A 1 86 ? 10.535 1.241 -1.940 1.00 69.81 86 TRP A N 1
ATOM 666 C CA . TRP A 1 86 ? 10.251 -0.159 -2.186 1.00 69.81 86 TRP A CA 1
ATOM 667 C C . TRP A 1 86 ? 10.617 -0.478 -3.633 1.00 69.81 86 TRP A C 1
ATOM 669 O O . TRP A 1 86 ? 9.817 -0.287 -4.546 1.00 69.81 86 TRP A O 1
ATOM 679 N N . ASP A 1 87 ? 11.859 -0.923 -3.812 1.00 59.50 87 ASP A N 1
ATOM 680 C CA . ASP A 1 87 ? 12.413 -1.311 -5.114 1.00 59.50 87 ASP A CA 1
ATOM 681 C C . ASP A 1 87 ? 11.803 -2.635 -5.614 1.00 59.50 87 ASP A C 1
ATOM 683 O O . ASP A 1 87 ? 11.571 -2.822 -6.803 1.00 59.50 87 ASP A O 1
ATOM 687 N N . ASP A 1 88 ? 11.431 -3.517 -4.686 1.00 62.75 88 ASP A N 1
ATOM 688 C CA . ASP A 1 88 ? 10.800 -4.812 -4.955 1.00 62.75 88 ASP A CA 1
ATOM 689 C C . ASP A 1 88 ? 9.271 -4.750 -4.868 1.00 62.75 88 ASP A C 1
ATOM 691 O O . ASP A 1 88 ? 8.628 -5.597 -4.244 1.00 62.75 88 ASP A O 1
ATOM 695 N N . PHE A 1 89 ? 8.667 -3.696 -5.416 1.00 68.31 89 PHE A N 1
ATOM 696 C CA . PHE A 1 89 ? 7.214 -3.649 -5.518 1.00 68.31 89 PHE A CA 1
ATOM 697 C C . PHE A 1 89 ? 6.769 -4.618 -6.612 1.00 68.31 89 PHE A C 1
ATOM 699 O O . PHE A 1 89 ? 7.302 -4.589 -7.723 1.00 68.31 89 PHE A O 1
ATOM 706 N N . TYR A 1 90 ? 5.789 -5.464 -6.318 1.00 77.19 90 TYR A N 1
ATOM 707 C CA . TYR A 1 90 ? 5.382 -6.530 -7.225 1.00 77.19 90 TYR A CA 1
ATOM 708 C C . TYR A 1 90 ? 4.003 -6.287 -7.846 1.00 77.19 90 TYR A C 1
ATOM 710 O O . TYR A 1 90 ? 3.119 -5.676 -7.242 1.00 77.19 90 TYR A O 1
ATOM 718 N N . LEU A 1 91 ? 3.789 -6.791 -9.068 1.00 80.50 91 LEU A N 1
ATOM 719 C CA . LEU A 1 91 ? 2.529 -6.601 -9.800 1.00 80.50 91 LEU A CA 1
ATOM 720 C C . LEU A 1 91 ? 1.322 -7.195 -9.056 1.00 80.50 91 LEU A C 1
ATOM 722 O O . LEU A 1 91 ? 0.261 -6.582 -9.036 1.00 80.50 91 LEU A O 1
ATOM 726 N N . ASN A 1 92 ? 1.484 -8.354 -8.415 1.00 84.56 92 ASN A N 1
ATOM 727 C CA . ASN A 1 92 ? 0.435 -9.000 -7.619 1.00 84.56 92 ASN A CA 1
ATOM 728 C C . ASN A 1 92 ? 0.018 -8.166 -6.392 1.00 84.56 92 ASN A C 1
ATOM 730 O O . ASN A 1 92 ? -1.160 -8.129 -6.046 1.00 84.56 92 ASN A O 1
ATOM 734 N N . GLN A 1 93 ? 0.965 -7.484 -5.745 1.00 87.25 93 GLN A N 1
ATOM 735 C CA . GLN A 1 93 ? 0.693 -6.575 -4.632 1.00 87.25 93 GLN A CA 1
ATOM 736 C C . GLN A 1 93 ? -0.002 -5.308 -5.128 1.00 87.25 93 GLN A C 1
ATOM 738 O O . GLN A 1 93 ? -0.970 -4.856 -4.519 1.00 87.25 93 GLN A O 1
ATOM 743 N N . LEU A 1 94 ? 0.444 -4.765 -6.266 1.00 89.31 94 LEU A N 1
ATOM 744 C CA . LEU A 1 94 ? -0.200 -3.612 -6.891 1.00 89.31 94 LEU A CA 1
ATOM 745 C C . LEU A 1 94 ? -1.645 -3.919 -7.304 1.00 89.31 94 LEU A C 1
ATOM 747 O O . LEU A 1 94 ? -2.521 -3.079 -7.116 1.00 89.31 94 LEU A O 1
ATOM 751 N N . ASP A 1 95 ? -1.891 -5.118 -7.830 1.00 91.56 95 ASP A N 1
ATOM 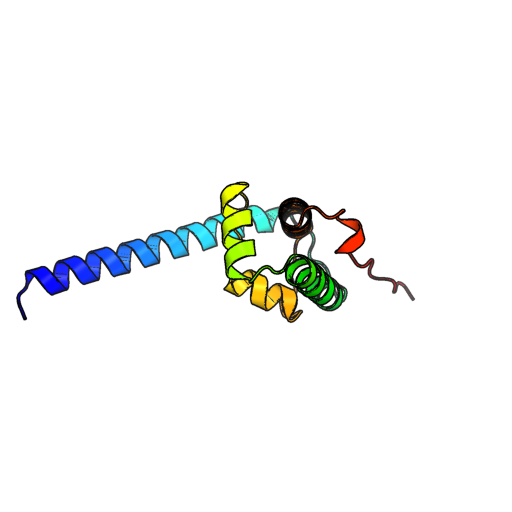752 C CA . ASP A 1 95 ? -3.224 -5.607 -8.181 1.00 91.56 95 ASP A CA 1
ATOM 753 C C . ASP A 1 95 ? -4.119 -5.748 -6.943 1.00 91.56 95 ASP A C 1
ATOM 755 O O . ASP A 1 95 ? -5.228 -5.216 -6.918 1.00 91.56 95 ASP A O 1
ATOM 759 N N . ALA A 1 96 ? -3.609 -6.341 -5.857 1.00 93.88 96 ALA A N 1
ATOM 760 C CA . ALA A 1 96 ? -4.334 -6.416 -4.588 1.00 93.88 96 ALA A CA 1
ATOM 761 C C . ALA A 1 96 ? -4.707 -5.025 -4.043 1.00 93.88 96 ALA A C 1
ATOM 763 O O . ALA A 1 96 ? -5.837 -4.805 -3.606 1.00 93.88 96 ALA A O 1
ATOM 764 N N . ILE A 1 97 ? -3.788 -4.059 -4.123 1.00 94.12 97 ILE A N 1
ATOM 765 C CA . ILE A 1 97 ? -4.040 -2.669 -3.722 1.00 94.12 97 ILE A CA 1
ATOM 766 C C . ILE A 1 97 ? -5.071 -2.006 -4.640 1.00 94.12 97 ILE A C 1
ATOM 768 O O . ILE A 1 97 ? -5.940 -1.284 -4.153 1.00 94.12 97 ILE A O 1
ATOM 772 N N . ALA A 1 98 ? -5.018 -2.256 -5.949 1.00 94.69 98 ALA A N 1
ATOM 773 C CA . ALA A 1 98 ? -6.007 -1.756 -6.900 1.00 94.69 98 ALA A CA 1
ATOM 774 C C . ALA A 1 98 ? -7.415 -2.271 -6.562 1.00 94.69 98 ALA A C 1
ATOM 776 O O . ALA A 1 98 ? -8.358 -1.477 -6.487 1.00 94.69 98 ALA A O 1
ATOM 777 N N . VAL A 1 99 ? -7.535 -3.568 -6.260 1.00 95.94 99 VAL A N 1
ATOM 778 C CA . VAL A 1 99 ? -8.781 -4.210 -5.818 1.00 95.94 99 VAL A CA 1
ATOM 779 C C . VAL A 1 99 ? -9.285 -3.606 -4.505 1.00 95.94 99 VAL A C 1
ATOM 781 O O . VAL A 1 99 ? -10.433 -3.169 -4.451 1.00 95.94 99 VAL A O 1
ATOM 784 N N . ALA A 1 100 ? -8.435 -3.496 -3.479 1.00 96.31 100 ALA A N 1
ATOM 785 C CA . ALA A 1 100 ? -8.799 -2.904 -2.185 1.00 96.31 100 ALA A CA 1
ATOM 786 C C . ALA A 1 100 ? -9.261 -1.439 -2.319 1.00 96.31 100 ALA A C 1
ATOM 788 O O . ALA A 1 100 ? -10.235 -0.990 -1.706 1.00 96.31 100 ALA A O 1
ATOM 789 N N . LEU A 1 101 ? -8.590 -0.666 -3.174 1.00 95.62 101 LEU A N 1
ATOM 790 C CA . LEU A 1 101 ? -8.948 0.724 -3.439 1.00 95.62 101 LEU A CA 1
ATOM 791 C C . LEU A 1 101 ? -10.165 0.856 -4.366 1.00 95.62 101 LEU A C 1
ATOM 793 O O . LEU A 1 101 ? -10.811 1.903 -4.340 1.00 95.62 101 LEU A O 1
ATOM 797 N N . GLY A 1 102 ? -10.554 -0.194 -5.090 1.00 95.44 102 GLY A N 1
ATOM 798 C CA . GLY A 1 102 ? -11.662 -0.164 -6.046 1.00 95.44 102 GLY A CA 1
ATOM 799 C C . GLY A 1 102 ? -11.335 0.662 -7.291 1.00 95.44 102 GLY A C 1
ATOM 800 O O . GLY A 1 102 ? -12.201 1.349 -7.829 1.00 95.44 102 GLY A O 1
ATOM 801 N N . VAL A 1 103 ? -10.072 0.648 -7.723 1.00 95.19 103 VAL A N 1
ATOM 802 C CA . VAL A 1 103 ? -9.585 1.389 -8.895 1.00 95.19 103 VAL A CA 1
ATOM 803 C C . VAL A 1 103 ? -8.946 0.430 -9.898 1.00 95.19 103 VAL A C 1
ATOM 805 O O . VAL A 1 103 ? -8.400 -0.593 -9.497 1.00 95.19 103 VAL A O 1
ATOM 808 N N . PRO A 1 104 ? -8.965 0.734 -11.207 1.00 92.94 104 PRO A N 1
ATOM 809 C CA . PRO A 1 104 ? -8.266 -0.098 -12.178 1.00 92.94 104 PRO A CA 1
ATOM 810 C C . PRO A 1 104 ? -6.750 -0.036 -11.952 1.00 92.94 104 PRO A C 1
ATOM 812 O O . PRO A 1 104 ? -6.201 1.033 -11.673 1.00 92.94 104 PRO A O 1
ATOM 815 N N . LEU A 1 105 ? -6.061 -1.164 -12.148 1.00 89.75 105 LEU A N 1
ATOM 816 C CA . LEU A 1 105 ? -4.605 -1.286 -11.995 1.00 89.75 105 LEU A CA 1
ATOM 817 C C . LEU A 1 105 ? -3.829 -0.232 -12.806 1.00 89.75 105 LEU A C 1
ATOM 819 O O . LEU A 1 105 ? -2.842 0.329 -12.332 1.00 89.75 105 LEU A O 1
ATOM 823 N N . SER A 1 106 ? -4.324 0.115 -13.996 1.00 88.88 106 SER A N 1
ATOM 824 C CA . SER A 1 106 ? -3.763 1.162 -14.860 1.00 88.88 106 SER A CA 1
ATOM 825 C C . SER A 1 106 ? -3.758 2.564 -14.232 1.00 88.88 106 SER A C 1
ATOM 827 O O . SER A 1 106 ? -2.951 3.402 -14.632 1.00 88.88 106 SER A O 1
ATOM 829 N N . LYS A 1 107 ? -4.613 2.836 -13.232 1.00 89.56 107 LYS A N 1
ATOM 830 C CA . LYS A 1 107 ? -4.597 4.100 -12.474 1.00 89.56 107 LYS A CA 1
ATOM 831 C C . LYS A 1 107 ? -3.392 4.171 -11.536 1.00 89.56 107 LYS A C 1
ATOM 833 O O . LYS A 1 107 ? -2.871 5.261 -11.305 1.00 89.56 107 LYS A O 1
ATOM 838 N N . LEU A 1 108 ? -2.942 3.033 -11.009 1.00 87.75 108 LEU A N 1
ATOM 839 C CA . LEU A 1 108 ? -1.833 2.967 -10.055 1.00 87.75 108 LEU A CA 1
ATOM 840 C C . LEU A 1 108 ? -0.490 2.738 -10.745 1.00 87.75 108 LEU A C 1
ATOM 842 O O . LEU A 1 108 ? 0.523 3.296 -10.333 1.00 87.75 108 LEU A O 1
ATOM 846 N N . TRP A 1 109 ? -0.491 1.962 -11.823 1.00 84.31 109 T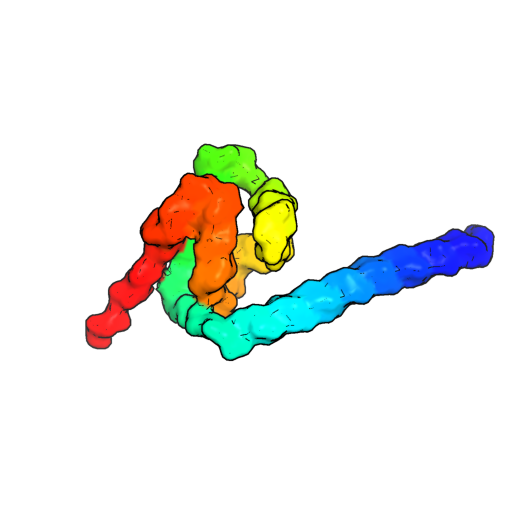RP A N 1
ATOM 847 C CA . TRP A 1 109 ? 0.715 1.612 -12.551 1.00 84.31 109 TRP A CA 1
ATOM 848 C C . TRP A 1 109 ? 1.210 2.754 -13.445 1.00 84.31 109 TRP A C 1
ATOM 850 O O . TRP A 1 109 ? 0.436 3.402 -14.153 1.00 84.31 109 TRP A O 1
ATOM 860 N N . THR A 1 110 ? 2.525 2.975 -13.442 1.00 72.69 110 THR A N 1
ATOM 861 C CA . THR A 1 110 ? 3.201 3.829 -14.423 1.00 72.69 110 THR A CA 1
ATOM 862 C C . THR A 1 110 ? 4.148 2.965 -15.251 1.00 72.69 110 THR A C 1
ATOM 864 O O . THR A 1 110 ? 5.084 2.397 -14.682 1.00 72.69 110 THR A O 1
ATOM 867 N N . PRO A 1 111 ? 3.954 2.856 -16.577 1.00 66.38 111 PRO A N 1
ATOM 868 C CA . PRO A 1 111 ? 4.929 2.188 -17.418 1.00 66.38 111 PRO A CA 1
ATOM 869 C C . PRO A 1 111 ? 6.254 2.950 -17.354 1.00 66.38 111 PRO A C 1
ATOM 871 O O . PRO A 1 111 ? 6.294 4.171 -17.515 1.00 66.38 111 PRO A O 1
ATOM 874 N N . VAL A 1 112 ? 7.348 2.227 -17.119 1.00 63.09 112 VAL A N 1
ATOM 875 C CA . VAL A 1 112 ? 8.707 2.763 -17.237 1.00 63.09 112 VAL A CA 1
ATOM 876 C C . VAL A 1 112 ? 8.984 3.059 -18.709 1.00 63.09 112 VAL A C 1
ATOM 878 O O . VAL A 1 112 ? 9.482 2.228 -19.462 1.00 63.09 112 VAL A O 1
ATOM 881 N N . SER A 1 113 ? 8.631 4.263 -19.149 1.00 48.59 113 SER A N 1
ATOM 882 C CA . SER A 1 113 ? 9.053 4.778 -20.444 1.00 48.59 113 SER A CA 1
ATOM 883 C C . SER A 1 113 ? 10.495 5.258 -20.319 1.00 48.59 113 SER A C 1
ATOM 885 O O . SER A 1 113 ? 10.722 6.400 -19.923 1.00 48.59 113 SER A O 1
ATOM 887 N N . LYS A 1 114 ? 11.460 4.379 -20.604 1.00 41.94 114 LYS A N 1
ATOM 888 C CA . LYS A 1 114 ? 12.807 4.727 -21.089 1.00 41.94 114 LYS A CA 1
ATOM 889 C C . LYS A 1 114 ? 13.550 3.448 -21.482 1.00 41.94 114 LYS A C 1
ATOM 891 O O . LYS A 1 114 ? 14.349 2.917 -20.726 1.00 41.94 114 LYS A O 1
ATOM 896 N N . TRP A 1 115 ? 13.283 2.984 -22.696 1.00 42.53 115 TRP A N 1
ATOM 897 C CA . TRP A 1 115 ? 14.355 2.447 -23.527 1.00 42.53 115 TRP A CA 1
ATOM 898 C C . TRP A 1 115 ? 14.734 3.600 -24.455 1.00 42.53 115 TRP A C 1
ATOM 900 O O . TRP A 1 115 ? 13.972 3.947 -25.357 1.00 42.53 115 TRP A O 1
ATOM 910 N N . ARG A 1 116 ? 15.825 4.289 -24.129 1.00 41.34 116 ARG A N 1
ATOM 911 C CA . ARG A 1 116 ? 16.514 5.204 -25.037 1.00 41.34 116 ARG A CA 1
ATOM 912 C C . ARG A 1 116 ? 17.950 4.738 -25.134 1.00 41.34 116 ARG A C 1
ATOM 914 O O . ARG A 1 116 ? 18.483 4.382 -24.061 1.00 41.34 116 ARG A O 1
#

Sequence (116 aa):
MSAGAKAVKVWQDRLIRDDRDSAERDEQKMVERSVPFGQGGAETGKRVKKARTEKGWSQRELSEELERIGKPISIAALSRAETGLWDDFYLNQLDAIAVALGVPLSKLWTPVSKWR

pLDDT: mean 75.59, std 18.61, range [41.34, 97.56]

Foldseek 3Di:
DDPVVVVVVVVVVVVVVVVVVVVVVVVVVVLVPFDFDAPQQAVLLCLLVVLCVVVVHDLVLLQVLLVVVVRHDDSVNNVCSNRSVCRRDGLVNLVSSCVSSVHDSVSSGDPPPDPD